Protein AF-A0A0T8TGX7-F1 (afdb_monomer_lite)

Radius of gyration: 14.81 Å; chains: 1; bounding box: 35×32×40 Å

Sequence (163 aa):
MNTLEKVKQWFIDRDLENGGRLDKQSLKLSEEFGELCAGYLKKNEKLTKDSIGDCAVVIVGLGLLSKVDLDSIFEESKNVRKNDIMTSFAYANTCISNIQTEQHLKLMTLRIKSLTLLIGHLKSISKSLGYDFEECFELAYQEIKDRKGRWIDGSFVKEEDLA

Foldseek 3Di:
DALLVLLLVLCVVQVLQVQADLLVLLVQLVVLLVQLVVCVVVVPPVSVLQSLQSNVSSLSSNCVNLVHDVVCLLVLLCVADQDAQVVLSVLLVVLSVQLNVCVVVVVSVSNSVSSSPNNNSSCNNCVNVVHHSSVSNVVNSVVSNPFDAHRDPNDTDTPVRPD

pLDDT: mean 96.62, std 3.58, range [70.19, 98.88]

Structure (mmCIF, N/CA/C/O backbone):
data_AF-A0A0T8TGX7-F1
#
_entry.id   AF-A0A0T8TGX7-F1
#
loop_
_atom_site.group_PDB
_atom_site.id
_atom_site.type_symbol
_atom_site.label_atom_id
_atom_site.label_alt_id
_atom_site.label_comp_id
_atom_site.label_asym_id
_atom_site.label_entity_id
_atom_site.label_seq_id
_atom_site.pdbx_PDB_ins_code
_atom_site.Cartn_x
_atom_site.Cartn_y
_atom_site.Cartn_z
_atom_site.occupancy
_atom_site.B_iso_or_equiv
_atom_site.auth_seq_id
_atom_site.auth_comp_id
_atom_site.auth_asym_id
_atom_site.auth_atom_id
_atom_site.pdbx_PDB_model_num
ATOM 1 N N . MET A 1 1 ? 3.800 -19.951 4.281 1.00 75.94 1 MET A N 1
ATOM 2 C CA . MET A 1 1 ? 4.130 -18.557 3.910 1.00 75.94 1 MET A CA 1
ATOM 3 C C . MET A 1 1 ? 3.305 -17.611 4.759 1.00 75.94 1 MET A C 1
ATOM 5 O O . MET A 1 1 ? 2.115 -17.868 4.925 1.00 75.94 1 MET A O 1
ATOM 9 N N . ASN A 1 2 ? 3.927 -16.564 5.305 1.00 95.38 2 ASN A N 1
ATOM 10 C CA . ASN A 1 2 ? 3.200 -15.441 5.908 1.00 95.38 2 ASN A CA 1
ATOM 11 C C . ASN A 1 2 ? 2.551 -14.581 4.797 1.00 95.38 2 ASN A C 1
ATOM 13 O O . ASN A 1 2 ? 2.796 -14.819 3.613 1.00 95.38 2 ASN A O 1
ATOM 17 N N . THR A 1 3 ? 1.716 -13.607 5.157 1.00 98.12 3 THR A N 1
ATOM 18 C CA . THR A 1 3 ? 1.010 -12.749 4.188 1.00 98.12 3 THR A CA 1
ATOM 19 C C . THR A 1 3 ? 1.964 -11.971 3.281 1.00 98.12 3 THR A C 1
ATOM 21 O O . THR A 1 3 ? 1.735 -11.908 2.077 1.00 98.12 3 THR A O 1
ATOM 24 N N . LEU A 1 4 ? 3.076 -11.461 3.822 1.00 98.56 4 LEU A N 1
ATOM 25 C CA . LEU A 1 4 ? 4.088 -10.743 3.044 1.00 98.56 4 LEU A CA 1
ATOM 26 C C . LEU A 1 4 ? 4.650 -11.612 1.909 1.00 98.56 4 LEU A C 1
ATOM 28 O O . LEU A 1 4 ? 4.652 -11.184 0.759 1.00 98.56 4 LEU A O 1
ATOM 32 N N . GLU A 1 5 ? 5.042 -12.851 2.206 1.00 98.38 5 GLU A N 1
ATOM 33 C CA . GLU A 1 5 ? 5.540 -13.796 1.203 1.00 98.38 5 GLU A CA 1
ATOM 34 C C . GLU A 1 5 ? 4.483 -14.127 0.147 1.00 98.38 5 GLU A C 1
ATOM 36 O O . GLU A 1 5 ? 4.786 -14.202 -1.043 1.00 98.38 5 GLU A O 1
ATOM 41 N N . LYS A 1 6 ? 3.219 -14.288 0.556 1.00 98.62 6 LYS A N 1
ATOM 42 C CA . LYS A 1 6 ? 2.119 -14.553 -0.381 1.00 98.62 6 LYS A CA 1
ATOM 43 C C . LYS A 1 6 ? 1.886 -13.386 -1.343 1.00 98.62 6 LYS A C 1
ATOM 45 O O . LYS A 1 6 ? 1.684 -13.617 -2.533 1.00 98.62 6 LYS A O 1
ATOM 50 N N . VAL A 1 7 ? 1.940 -12.147 -0.853 1.00 98.69 7 VAL A N 1
ATOM 51 C CA . VAL A 1 7 ? 1.776 -10.945 -1.685 1.00 98.69 7 VAL A CA 1
ATOM 52 C C . VAL A 1 7 ? 2.994 -10.731 -2.586 1.00 98.69 7 VAL A C 1
ATOM 54 O O . VAL A 1 7 ? 2.819 -10.428 -3.765 1.00 98.69 7 VAL A O 1
ATOM 57 N N . LYS A 1 8 ? 4.220 -10.958 -2.087 1.00 98.62 8 LYS A N 1
ATOM 58 C CA . LYS A 1 8 ? 5.431 -10.944 -2.925 1.00 98.62 8 LYS A CA 1
ATOM 59 C C . LYS A 1 8 ? 5.285 -11.910 -4.102 1.00 98.62 8 LYS A C 1
ATOM 61 O O . LYS A 1 8 ? 5.456 -11.504 -5.251 1.00 98.62 8 LYS A O 1
ATOM 66 N N . GLN A 1 9 ? 4.899 -13.156 -3.820 1.00 98.56 9 GLN A N 1
ATOM 67 C CA . GLN A 1 9 ? 4.704 -14.174 -4.849 1.00 98.56 9 GLN A CA 1
ATOM 68 C C . GLN A 1 9 ? 3.602 -13.783 -5.840 1.00 98.56 9 GLN A C 1
ATOM 70 O O . GLN A 1 9 ? 3.793 -13.923 -7.041 1.00 98.56 9 GLN A O 1
ATOM 75 N N . TRP A 1 10 ? 2.493 -13.207 -5.363 1.00 98.38 10 TRP A N 1
ATOM 76 C CA . TRP A 1 10 ? 1.400 -12.750 -6.223 1.00 98.38 10 TRP A CA 1
ATOM 77 C C . TRP A 1 10 ? 1.859 -11.759 -7.303 1.00 98.38 10 TRP A C 1
ATOM 79 O O . TRP A 1 10 ? 1.441 -11.878 -8.458 1.00 98.38 10 TRP A O 1
ATOM 89 N N . PHE A 1 11 ? 2.727 -10.810 -6.936 1.00 98.44 11 PHE A N 1
ATOM 90 C CA . PHE A 1 11 ? 3.313 -9.842 -7.866 1.00 98.44 11 PHE A CA 1
ATOM 91 C C . PHE A 1 11 ? 4.327 -10.480 -8.821 1.00 98.44 11 PHE A C 1
ATOM 93 O O . PHE A 1 11 ? 4.340 -10.138 -10.004 1.00 98.44 11 PHE A O 1
ATOM 100 N N . ILE A 1 12 ? 5.162 -11.398 -8.321 1.00 97.56 12 ILE A N 1
ATOM 101 C CA . ILE A 1 12 ? 6.156 -12.125 -9.126 1.00 97.56 12 ILE A CA 1
ATOM 102 C C . ILE A 1 12 ? 5.457 -12.979 -10.190 1.00 97.56 12 ILE A C 1
ATOM 104 O O . ILE A 1 12 ? 5.795 -12.881 -11.367 1.00 97.56 12 ILE A O 1
ATOM 108 N N . ASP A 1 13 ? 4.426 -13.734 -9.806 1.00 97.62 13 ASP A N 1
ATOM 109 C CA . ASP A 1 13 ? 3.640 -14.586 -10.710 1.00 97.62 13 ASP A CA 1
ATOM 110 C C . ASP A 1 13 ? 2.945 -13.794 -11.826 1.00 97.62 13 ASP A C 1
ATOM 112 O O . ASP A 1 13 ? 2.566 -14.352 -12.855 1.00 97.62 13 ASP A O 1
ATOM 116 N N . ARG A 1 14 ? 2.756 -12.487 -11.621 1.00 97.25 14 ARG A N 1
ATOM 117 C CA . ARG A 1 14 ? 2.124 -11.566 -12.573 1.00 97.25 14 ARG A CA 1
ATOM 118 C C . ARG A 1 14 ? 3.131 -10.675 -13.285 1.00 97.25 14 ARG A C 1
ATOM 120 O O . ARG A 1 14 ? 2.716 -9.700 -13.895 1.00 97.25 14 ARG A O 1
ATOM 127 N N . ASP A 1 15 ? 4.419 -10.995 -13.223 1.00 96.81 15 ASP A N 1
ATOM 128 C CA . ASP A 1 15 ? 5.478 -10.307 -13.963 1.00 96.81 15 ASP A CA 1
ATOM 129 C C . ASP A 1 15 ? 5.566 -8.795 -13.665 1.00 96.81 15 ASP A C 1
ATOM 131 O O . ASP A 1 15 ? 5.750 -7.958 -14.553 1.00 96.81 15 ASP A O 1
ATOM 135 N N . LEU A 1 16 ? 5.414 -8.423 -12.382 1.00 97.75 16 LEU A N 1
ATOM 136 C CA . LEU A 1 16 ? 5.527 -7.030 -11.930 1.00 97.75 16 LEU A CA 1
ATOM 137 C C . LEU A 1 16 ? 6.839 -6.374 -12.390 1.00 97.75 16 LEU A C 1
ATOM 139 O O . LEU A 1 16 ? 6.825 -5.189 -12.707 1.00 97.75 16 LEU A O 1
ATOM 143 N N . GLU A 1 17 ? 7.957 -7.107 -12.425 1.00 95.62 17 GLU A N 1
ATOM 144 C CA . GLU A 1 17 ? 9.265 -6.546 -12.796 1.00 95.62 17 GLU A CA 1
ATOM 145 C C . GLU A 1 17 ? 9.282 -5.991 -14.227 1.00 95.62 17 GLU A C 1
ATOM 147 O O . GLU A 1 17 ? 9.867 -4.932 -14.454 1.00 95.62 17 GLU A O 1
ATOM 152 N N . ASN A 1 18 ? 8.618 -6.662 -15.173 1.00 94.69 18 ASN A N 1
ATOM 153 C CA . ASN A 1 18 ? 8.596 -6.235 -16.574 1.00 94.69 18 ASN A CA 1
ATOM 154 C C . ASN A 1 18 ? 7.368 -5.386 -16.927 1.00 94.69 18 ASN A C 1
ATOM 156 O O . ASN A 1 18 ? 7.410 -4.609 -17.881 1.00 94.69 18 ASN A O 1
ATOM 160 N N . GLY A 1 19 ? 6.271 -5.526 -16.180 1.00 94.12 19 GLY A N 1
ATOM 161 C CA . GLY A 1 19 ? 5.018 -4.833 -16.467 1.00 94.12 19 GLY A CA 1
ATOM 162 C C . GLY A 1 19 ? 4.740 -3.602 -15.601 1.00 94.12 19 GLY A C 1
ATOM 163 O O . GLY A 1 19 ? 4.109 -2.650 -16.063 1.00 94.12 19 GLY A O 1
ATOM 164 N N . GLY A 1 20 ? 5.178 -3.615 -14.344 1.00 95.06 20 GLY A N 1
ATOM 165 C CA . GLY A 1 20 ? 4.884 -2.583 -13.356 1.00 95.06 20 GLY A CA 1
ATOM 166 C C . GLY A 1 20 ? 5.739 -1.329 -13.510 1.00 95.06 20 GLY A C 1
ATOM 167 O O . GLY A 1 20 ? 6.859 -1.356 -14.016 1.00 95.06 20 GLY A O 1
ATOM 168 N N . ARG A 1 21 ? 5.224 -0.196 -13.021 1.00 95.94 21 ARG A N 1
ATOM 169 C CA . ARG A 1 21 ? 5.986 1.057 -12.945 1.00 95.94 21 ARG A CA 1
ATOM 170 C C . ARG A 1 21 ? 5.855 1.704 -11.576 1.00 95.94 21 ARG A C 1
ATOM 172 O O . ARG A 1 21 ? 4.764 1.774 -11.015 1.00 95.94 21 ARG A O 1
ATOM 179 N N . LEU A 1 22 ? 6.967 2.235 -11.066 1.00 94.75 22 LEU A N 1
ATOM 180 C CA . LEU A 1 22 ? 7.007 2.879 -9.750 1.00 94.75 22 LEU A CA 1
ATOM 181 C C . LEU A 1 22 ? 6.065 4.093 -9.660 1.00 94.75 22 LEU A C 1
ATOM 183 O O . LEU A 1 22 ? 5.422 4.300 -8.637 1.00 94.75 22 LEU A O 1
ATOM 187 N N . ASP A 1 23 ? 5.947 4.891 -10.725 1.00 94.25 23 ASP A N 1
ATOM 188 C CA . ASP A 1 23 ? 5.109 6.098 -10.729 1.00 94.25 23 ASP A CA 1
ATOM 189 C C . ASP A 1 23 ? 3.618 5.753 -10.728 1.00 94.25 23 ASP A C 1
ATOM 191 O O . ASP A 1 23 ? 2.842 6.353 -9.994 1.00 94.25 23 ASP A O 1
ATOM 195 N N . LYS A 1 24 ? 3.222 4.726 -11.480 1.00 96.12 24 LYS A N 1
ATOM 196 C CA . LYS A 1 24 ? 1.847 4.215 -11.461 1.00 96.12 24 LYS A CA 1
ATOM 197 C C . LYS A 1 24 ? 1.503 3.582 -10.115 1.00 96.12 24 LYS A C 1
ATOM 199 O O . LYS A 1 24 ? 0.446 3.870 -9.565 1.00 96.12 24 LYS A O 1
ATOM 204 N N . GLN A 1 25 ? 2.416 2.797 -9.544 1.00 96.88 25 GLN A N 1
ATOM 205 C CA . GLN A 1 25 ? 2.214 2.192 -8.226 1.00 96.88 25 GLN A CA 1
ATOM 206 C C . GLN A 1 25 ? 2.161 3.222 -7.092 1.00 96.88 25 GLN A C 1
ATOM 208 O O . GLN A 1 25 ? 1.370 3.078 -6.165 1.00 96.88 25 GLN A O 1
ATOM 213 N N . SER A 1 26 ? 2.941 4.302 -7.160 1.00 95.94 26 SER A N 1
ATOM 214 C CA . SER A 1 26 ? 2.876 5.362 -6.144 1.00 95.94 26 SER A CA 1
ATOM 215 C C . SER A 1 26 ? 1.609 6.219 -6.252 1.00 95.94 26 SER A C 1
ATOM 217 O O . SER A 1 26 ? 1.148 6.747 -5.239 1.00 95.94 26 SER A O 1
ATOM 219 N N . LEU A 1 27 ? 1.004 6.328 -7.441 1.00 97.62 27 LEU A N 1
ATOM 220 C CA . LEU A 1 27 ? -0.344 6.886 -7.598 1.00 97.62 27 LEU A CA 1
ATOM 221 C C . LEU A 1 27 ? -1.416 5.935 -7.062 1.00 97.62 27 LEU A C 1
ATOM 223 O O . LEU A 1 27 ? -2.294 6.387 -6.332 1.00 97.62 27 LEU A O 1
ATOM 227 N N . LYS A 1 28 ? -1.301 4.628 -7.336 1.00 97.62 28 LYS A N 1
ATOM 228 C CA . LYS A 1 28 ? -2.192 3.609 -6.760 1.00 97.62 28 LYS A CA 1
ATOM 229 C C . LYS A 1 28 ? -2.168 3.658 -5.231 1.00 97.62 28 LYS A C 1
ATOM 231 O O . LYS A 1 28 ? -3.210 3.623 -4.600 1.00 97.62 28 LYS A O 1
ATOM 236 N N . LEU A 1 29 ? -1.003 3.885 -4.624 1.00 98.38 29 LEU A N 1
ATOM 237 C CA . LEU A 1 29 ? -0.896 4.068 -3.173 1.00 98.38 29 LEU A CA 1
ATOM 238 C C . LEU A 1 29 ? -1.688 5.285 -2.663 1.00 98.38 29 LEU A C 1
ATOM 240 O O . LEU A 1 29 ? -2.270 5.232 -1.584 1.00 98.38 29 LEU A O 1
ATOM 244 N N . SER A 1 30 ? -1.707 6.386 -3.423 1.00 98.38 30 SER A N 1
ATOM 245 C CA . SER A 1 30 ? -2.526 7.559 -3.084 1.00 98.38 30 SER A CA 1
ATOM 246 C C . SER A 1 30 ? -4.024 7.276 -3.221 1.00 98.38 30 SER A C 1
ATOM 248 O O . SER A 1 30 ? -4.803 7.778 -2.416 1.00 98.38 30 SER A O 1
ATOM 250 N N . GLU A 1 31 ? -4.418 6.474 -4.213 1.00 98.56 31 GLU A N 1
ATOM 251 C CA . GLU A 1 31 ? -5.793 5.997 -4.39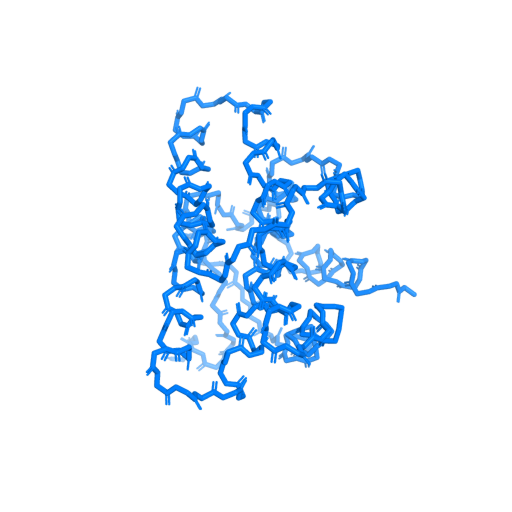7 1.00 98.56 31 GLU A CA 1
ATOM 252 C C . GLU A 1 31 ? -6.247 5.164 -3.188 1.00 98.56 31 GLU A C 1
ATOM 254 O O . GLU A 1 31 ? -7.198 5.567 -2.519 1.00 98.56 31 GLU A O 1
ATOM 259 N N . GLU A 1 32 ? -5.503 4.111 -2.821 1.00 98.69 32 GLU A N 1
ATOM 260 C CA . GLU A 1 32 ? -5.832 3.248 -1.669 1.00 98.69 32 GLU A CA 1
ATOM 261 C C . GLU A 1 32 ? -5.867 4.030 -0.349 1.00 98.69 32 GLU A C 1
ATOM 263 O O . GLU A 1 32 ? -6.742 3.848 0.499 1.00 98.69 32 GLU A O 1
ATOM 268 N N . PHE A 1 33 ? -4.941 4.974 -0.169 1.00 98.81 33 PHE A N 1
ATOM 269 C CA . PHE A 1 33 ? -4.951 5.834 1.011 1.00 98.81 33 PHE A CA 1
ATOM 270 C C . PHE A 1 33 ? -6.149 6.797 1.028 1.00 98.81 33 PHE A C 1
ATOM 272 O O . PHE A 1 33 ? -6.687 7.111 2.095 1.00 98.81 33 PHE A O 1
ATOM 279 N N . GLY A 1 34 ? -6.594 7.261 -0.141 1.00 98.81 34 GLY A N 1
ATOM 280 C CA . GLY A 1 34 ? -7.822 8.033 -0.292 1.00 98.81 34 GLY A CA 1
ATOM 281 C C . GLY A 1 34 ? -9.059 7.226 0.105 1.00 98.81 34 GLY A C 1
ATOM 282 O O . GLY A 1 34 ? -9.932 7.752 0.802 1.00 98.81 34 GLY A O 1
ATOM 283 N N . GLU A 1 35 ? -9.109 5.943 -0.259 1.00 98.81 35 GLU A N 1
ATOM 284 C CA . GLU A 1 35 ? -10.163 5.022 0.174 1.00 98.81 35 GLU A CA 1
ATOM 285 C C . GLU A 1 35 ? -10.138 4.788 1.684 1.00 98.81 35 GLU A C 1
ATOM 287 O O . GLU A 1 35 ? -11.182 4.886 2.332 1.00 98.81 35 GLU A O 1
ATOM 292 N N . LEU A 1 36 ? -8.949 4.632 2.275 1.00 98.81 36 LEU A N 1
ATOM 293 C CA . LEU A 1 36 ? -8.780 4.556 3.727 1.00 98.81 36 LEU A CA 1
ATOM 294 C C . LEU A 1 36 ? -9.323 5.816 4.420 1.00 98.81 36 LEU A C 1
ATOM 296 O O . LEU A 1 36 ? -10.084 5.730 5.390 1.00 98.81 36 LEU A O 1
ATOM 300 N N . CYS A 1 37 ? -8.990 7.001 3.903 1.00 98.81 37 CYS A N 1
ATOM 301 C CA . CYS A 1 37 ? -9.533 8.260 4.412 1.00 98.81 37 CYS A CA 1
ATOM 302 C C . CYS A 1 37 ? -11.064 8.302 4.290 1.00 98.81 37 CYS A C 1
ATOM 304 O O . CYS A 1 37 ? -11.752 8.698 5.235 1.00 98.81 37 CYS A O 1
ATOM 306 N N . ALA A 1 38 ? -11.619 7.872 3.154 1.00 98.81 38 ALA A N 1
ATOM 307 C CA . ALA A 1 38 ? -13.061 7.819 2.941 1.00 98.81 38 ALA A CA 1
ATOM 308 C C . ALA A 1 38 ? -13.753 6.828 3.892 1.00 98.81 38 ALA A C 1
ATOM 310 O O . ALA A 1 38 ? -14.802 7.162 4.450 1.00 98.81 38 ALA A O 1
ATOM 311 N N . GLY A 1 39 ? -13.168 5.647 4.104 1.00 98.69 39 GLY A N 1
ATOM 312 C CA . GLY A 1 39 ? -13.633 4.633 5.047 1.00 98.69 39 GLY A CA 1
ATOM 313 C C . GLY A 1 39 ? -13.714 5.183 6.464 1.00 98.69 39 GLY A C 1
ATOM 314 O O . GLY A 1 39 ? -14.779 5.125 7.086 1.00 98.69 39 GLY A O 1
ATOM 315 N N . TYR A 1 40 ? -12.640 5.827 6.922 1.00 98.56 40 TYR A N 1
ATOM 316 C CA . TYR A 1 40 ? -12.585 6.445 8.242 1.00 98.56 40 TYR A CA 1
ATOM 317 C C . TYR A 1 40 ? -13.627 7.562 8.412 1.00 98.56 40 TYR A C 1
ATOM 319 O O . TYR A 1 40 ? -14.428 7.527 9.349 1.00 98.56 40 TYR A O 1
ATOM 327 N N . LEU A 1 41 ? -13.683 8.524 7.481 1.00 98.56 41 LEU A N 1
ATOM 328 C CA . LEU A 1 41 ? -14.611 9.662 7.553 1.00 98.56 41 LEU A CA 1
ATOM 329 C C . LEU A 1 41 ? -16.082 9.227 7.534 1.00 98.56 41 LEU A C 1
ATOM 331 O O . LEU A 1 41 ? -16.919 9.829 8.207 1.00 98.56 41 LEU A O 1
ATOM 335 N N . LYS A 1 42 ? -16.400 8.168 6.783 1.00 98.50 42 LYS A N 1
ATOM 336 C CA . LYS A 1 42 ? -17.757 7.614 6.672 1.00 98.50 42 LYS A CA 1
ATOM 337 C C . LYS A 1 42 ? -18.078 6.574 7.749 1.00 98.50 42 LYS A C 1
ATOM 339 O O . LYS A 1 42 ? -19.183 6.037 7.733 1.00 98.50 42 LYS A O 1
ATOM 344 N N . LYS A 1 43 ? -17.150 6.287 8.674 1.00 97.94 43 LYS A N 1
ATOM 345 C CA . LYS A 1 43 ? -17.271 5.224 9.691 1.00 97.94 43 LYS A CA 1
ATOM 346 C C . LYS A 1 43 ? -17.600 3.854 9.081 1.00 97.94 43 LYS A C 1
ATOM 348 O O . LYS A 1 43 ? -18.346 3.067 9.658 1.00 97.94 43 LYS A O 1
ATOM 353 N N . ASN A 1 44 ? -17.062 3.580 7.895 1.00 98.44 44 ASN A N 1
ATOM 354 C CA . ASN A 1 44 ? -17.230 2.306 7.215 1.00 98.44 44 ASN A CA 1
ATOM 355 C C . ASN A 1 44 ? -16.071 1.383 7.603 1.00 98.44 44 ASN A C 1
ATOM 357 O O . ASN A 1 44 ? -15.004 1.427 6.994 1.00 98.44 44 ASN A O 1
ATOM 361 N N . GLU A 1 45 ? -16.284 0.560 8.629 1.00 98.25 45 GLU A N 1
ATOM 362 C CA . GLU A 1 45 ? -15.273 -0.370 9.146 1.00 98.25 45 GLU A CA 1
ATOM 363 C C . GLU A 1 45 ? -14.754 -1.327 8.069 1.00 98.25 45 GLU A C 1
ATOM 365 O O . GLU A 1 45 ? -13.545 -1.528 7.977 1.00 98.25 45 GLU A O 1
ATOM 370 N N . LYS A 1 46 ? -15.645 -1.877 7.231 1.00 98.31 46 LYS A N 1
ATOM 371 C CA . LYS A 1 46 ? -15.251 -2.815 6.174 1.00 98.31 46 LYS A CA 1
ATOM 372 C C . LYS A 1 46 ? -14.265 -2.156 5.211 1.00 98.31 46 LYS A C 1
ATOM 374 O O . LYS A 1 46 ? -13.177 -2.681 5.03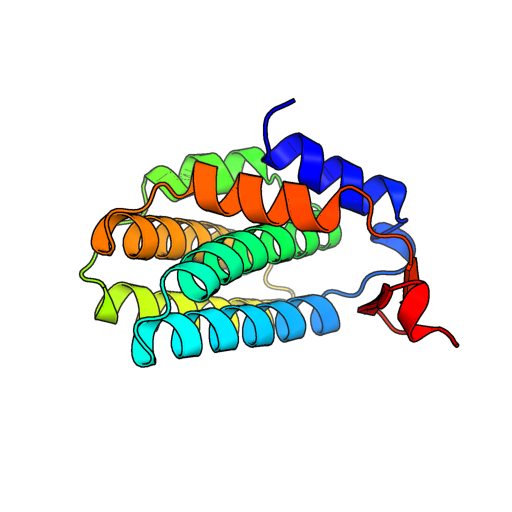0 1.00 98.31 46 LYS A O 1
ATOM 379 N N . LEU A 1 47 ? -14.632 -0.993 4.666 1.00 98.44 47 LEU A N 1
ATOM 380 C CA . LEU A 1 47 ? -13.769 -0.238 3.751 1.00 98.44 47 LEU A CA 1
ATOM 381 C C . LEU A 1 47 ? -12.463 0.184 4.434 1.00 98.44 47 LEU A C 1
ATOM 383 O O . LEU A 1 47 ? -11.401 0.110 3.847 1.00 98.44 47 LEU A O 1
ATOM 387 N N . THR A 1 48 ? -12.528 0.588 5.702 1.00 98.69 48 THR A N 1
ATOM 388 C CA . THR A 1 48 ? -11.333 1.018 6.440 1.00 98.69 48 THR A CA 1
ATOM 389 C C . THR A 1 48 ? -10.322 -0.122 6.592 1.00 98.69 48 THR A C 1
ATOM 391 O O . THR A 1 48 ? -9.133 0.097 6.383 1.00 98.69 48 THR A O 1
ATOM 394 N N . LYS A 1 49 ? -10.774 -1.332 6.949 1.00 98.75 49 LYS A N 1
ATOM 395 C CA . LYS A 1 49 ? -9.910 -2.520 7.069 1.00 98.75 49 LYS A CA 1
ATOM 396 C C . LYS A 1 49 ? -9.320 -2.931 5.721 1.00 98.75 49 LYS A C 1
ATOM 398 O O . LYS A 1 49 ? -8.126 -3.206 5.650 1.00 98.75 49 LYS A O 1
ATOM 403 N N . ASP A 1 50 ? -10.154 -2.927 4.687 1.00 98.50 50 ASP A N 1
ATOM 404 C CA . ASP A 1 50 ? -9.776 -3.254 3.312 1.00 98.50 50 ASP A CA 1
ATOM 405 C C . ASP A 1 50 ? -8.660 -2.326 2.815 1.00 98.50 50 ASP A C 1
ATOM 407 O O . ASP A 1 50 ? -7.530 -2.760 2.599 1.00 98.50 50 ASP A O 1
ATOM 411 N N . SER A 1 51 ? -8.900 -1.012 2.855 1.00 98.62 51 SER A N 1
ATOM 412 C CA . SER A 1 51 ? -7.943 -0.018 2.369 1.00 98.62 51 SER A CA 1
ATOM 413 C C . SER A 1 51 ? -6.638 0.048 3.182 1.00 98.62 51 SER A C 1
ATOM 415 O O . SER A 1 51 ? -5.602 0.449 2.649 1.00 98.62 51 SER A O 1
ATOM 417 N N . ILE A 1 52 ? -6.630 -0.347 4.469 1.00 98.88 52 ILE A N 1
ATOM 418 C CA . ILE A 1 52 ? -5.375 -0.540 5.232 1.00 98.88 52 ILE A CA 1
ATOM 419 C C . ILE A 1 52 ? -4.546 -1.663 4.602 1.00 98.88 52 ILE A C 1
ATOM 421 O O . ILE A 1 52 ? -3.335 -1.504 4.406 1.00 98.88 52 ILE A O 1
ATOM 425 N N . GLY A 1 53 ? -5.191 -2.794 4.314 1.00 98.81 53 GLY A N 1
ATOM 426 C CA . GLY A 1 53 ? -4.567 -3.942 3.673 1.00 98.81 53 GLY A CA 1
ATOM 427 C C . GLY A 1 53 ? -4.107 -3.628 2.252 1.00 98.81 53 GLY A C 1
ATOM 428 O O . GLY A 1 53 ? -2.967 -3.941 1.909 1.00 98.81 53 GLY A O 1
ATOM 429 N N . ASP A 1 54 ? -4.927 -2.937 1.460 1.00 98.81 54 ASP A N 1
ATOM 430 C CA . ASP A 1 54 ? -4.587 -2.560 0.085 1.00 98.81 54 ASP A CA 1
ATOM 431 C C . ASP A 1 54 ? -3.405 -1.593 0.028 1.00 98.81 54 ASP A C 1
ATOM 433 O O . ASP A 1 54 ? -2.479 -1.791 -0.765 1.00 98.81 54 ASP A O 1
ATOM 437 N N . CYS A 1 55 ? -3.334 -0.620 0.945 1.00 98.88 55 CYS A N 1
ATOM 438 C CA . CYS A 1 55 ? -2.133 0.202 1.100 1.00 98.88 55 CYS A CA 1
ATOM 439 C C . CYS A 1 55 ? -0.887 -0.671 1.332 1.00 98.88 55 CYS A C 1
ATOM 441 O O . CYS A 1 55 ? 0.152 -0.446 0.708 1.00 98.88 55 CYS A O 1
ATOM 443 N N . ALA A 1 56 ? -0.971 -1.683 2.205 1.00 98.81 56 ALA A N 1
ATOM 444 C CA . ALA A 1 56 ? 0.143 -2.592 2.471 1.00 98.81 56 ALA A CA 1
ATOM 445 C C . ALA A 1 56 ? 0.518 -3.442 1.242 1.00 98.81 56 ALA A C 1
ATOM 447 O O . ALA A 1 56 ? 1.707 -3.601 0.956 1.00 98.81 56 ALA A O 1
ATOM 448 N N . VAL A 1 57 ? -0.463 -3.926 0.473 1.00 98.81 57 VAL A N 1
ATOM 449 C CA . VAL A 1 57 ? -0.236 -4.631 -0.801 1.00 98.81 57 VAL A CA 1
ATOM 450 C C . VAL A 1 57 ? 0.514 -3.738 -1.792 1.00 98.81 57 VAL A C 1
ATOM 452 O O . VAL A 1 57 ? 1.521 -4.163 -2.364 1.00 98.81 57 VAL A O 1
ATOM 455 N N . VAL A 1 58 ? 0.092 -2.485 -1.968 1.00 98.62 58 VAL A N 1
ATOM 456 C CA . VAL A 1 58 ? 0.762 -1.551 -2.887 1.00 98.62 58 VAL A CA 1
ATOM 457 C C . VAL A 1 58 ? 2.187 -1.230 -2.424 1.00 98.62 58 VAL A C 1
ATOM 459 O O . VAL A 1 58 ? 3.106 -1.171 -3.245 1.00 98.62 58 VAL A O 1
ATOM 462 N N . ILE A 1 59 ? 2.415 -1.089 -1.114 1.00 98.75 59 ILE A N 1
ATOM 463 C CA . ILE A 1 59 ? 3.758 -0.900 -0.542 1.00 98.75 59 ILE A CA 1
ATOM 464 C C . ILE A 1 59 ? 4.680 -2.084 -0.876 1.00 98.75 59 ILE A C 1
ATOM 466 O O . ILE A 1 59 ? 5.845 -1.863 -1.217 1.00 98.75 59 ILE A O 1
ATOM 470 N N . VAL A 1 60 ? 4.174 -3.324 -0.852 1.00 98.75 60 VAL A N 1
ATOM 471 C CA . VAL A 1 60 ? 4.938 -4.503 -1.299 1.00 98.75 60 VAL A CA 1
ATOM 472 C C . VAL A 1 60 ? 5.315 -4.385 -2.776 1.00 98.75 60 VAL A C 1
ATOM 474 O O . VAL A 1 60 ? 6.484 -4.569 -3.118 1.00 98.75 60 VAL A O 1
ATOM 477 N N . GLY A 1 61 ? 4.374 -4.002 -3.644 1.00 98.38 61 GLY A N 1
ATOM 478 C CA . GLY A 1 61 ? 4.648 -3.778 -5.068 1.00 98.38 61 GLY A CA 1
ATOM 479 C C . GLY A 1 61 ? 5.718 -2.704 -5.310 1.00 98.38 61 GLY A C 1
ATOM 480 O O . GLY A 1 61 ? 6.654 -2.907 -6.087 1.00 98.38 61 GLY A O 1
ATOM 481 N N . LEU A 1 62 ? 5.643 -1.580 -4.592 1.00 97.94 62 LEU A N 1
ATOM 482 C CA . LEU A 1 62 ? 6.659 -0.520 -4.636 1.00 97.94 62 LEU A CA 1
ATOM 483 C C . LEU A 1 62 ? 8.034 -1.000 -4.164 1.00 97.94 62 LEU A C 1
ATOM 485 O O . LEU A 1 62 ? 9.054 -0.619 -4.750 1.00 97.94 62 LEU A O 1
ATOM 489 N N . GLY A 1 63 ? 8.071 -1.827 -3.117 1.00 97.81 63 GLY A N 1
ATOM 490 C CA . GLY A 1 63 ? 9.308 -2.403 -2.604 1.00 97.81 63 GLY A CA 1
ATOM 491 C C . GLY A 1 63 ? 9.962 -3.364 -3.598 1.00 97.81 63 GLY A C 1
ATOM 492 O O . GLY A 1 63 ? 11.160 -3.250 -3.859 1.00 97.81 63 GLY A O 1
ATOM 493 N N . LEU A 1 64 ? 9.172 -4.235 -4.232 1.00 98.12 64 LEU A N 1
ATOM 494 C CA . LEU A 1 64 ? 9.652 -5.149 -5.274 1.00 98.12 64 LEU A CA 1
ATOM 495 C C . LEU A 1 64 ? 10.232 -4.394 -6.476 1.00 98.12 64 LEU A C 1
ATOM 497 O O . LEU A 1 64 ? 11.367 -4.650 -6.872 1.00 98.12 64 LEU A O 1
ATOM 501 N N . LEU A 1 65 ? 9.505 -3.404 -7.007 1.00 96.44 65 LEU A N 1
ATOM 502 C CA . LEU A 1 65 ? 9.987 -2.567 -8.115 1.00 96.44 65 LEU A CA 1
ATOM 503 C C . LEU A 1 65 ? 11.241 -1.759 -7.751 1.00 96.44 65 LEU A C 1
ATOM 505 O O . LEU A 1 65 ? 12.062 -1.454 -8.615 1.00 96.44 65 LEU A O 1
ATOM 509 N N . SER A 1 66 ? 11.397 -1.400 -6.474 1.00 94.50 66 SER A N 1
ATOM 510 C CA . SER A 1 66 ? 12.585 -0.701 -5.971 1.00 94.50 66 SER A CA 1
ATOM 511 C C . SER A 1 66 ? 13.738 -1.648 -5.611 1.00 94.50 66 SER A C 1
ATOM 513 O O . SER A 1 66 ? 14.813 -1.156 -5.274 1.00 94.50 66 SER A O 1
ATOM 515 N N . LYS A 1 67 ? 13.536 -2.973 -5.681 1.00 95.50 67 LYS A N 1
ATOM 516 C CA . LYS A 1 67 ? 14.507 -4.016 -5.303 1.00 95.50 67 LYS A CA 1
ATOM 517 C C . LYS A 1 67 ? 15.047 -3.844 -3.876 1.00 95.50 67 LYS A C 1
ATOM 519 O O . LYS A 1 67 ? 16.247 -3.969 -3.641 1.00 95.50 67 LYS A O 1
ATOM 524 N N . VAL A 1 68 ? 14.160 -3.521 -2.932 1.00 95.62 68 VAL A N 1
ATOM 525 C CA . VAL A 1 68 ? 14.511 -3.311 -1.515 1.00 95.62 68 VAL A CA 1
ATOM 526 C C . VAL A 1 68 ? 14.139 -4.515 -0.651 1.00 95.62 68 VAL A C 1
ATOM 528 O O . VAL A 1 68 ? 13.252 -5.294 -0.999 1.00 95.62 68 VAL A O 1
ATOM 531 N N . ASP A 1 69 ? 14.802 -4.644 0.497 1.00 97.31 69 ASP A N 1
ATOM 532 C CA . ASP A 1 69 ? 14.509 -5.679 1.490 1.00 97.31 69 ASP A CA 1
ATOM 533 C C . ASP A 1 69 ? 13.206 -5.358 2.240 1.00 97.31 69 ASP A C 1
ATOM 535 O O . ASP A 1 69 ? 13.161 -4.546 3.169 1.00 97.31 69 ASP A O 1
ATOM 539 N N . LEU A 1 70 ? 12.122 -5.993 1.799 1.00 97.88 70 LEU A N 1
ATOM 540 C CA . LEU A 1 70 ? 10.798 -5.844 2.393 1.00 97.88 70 LEU A CA 1
ATOM 541 C C . LEU A 1 70 ? 10.699 -6.453 3.796 1.00 97.88 70 LEU A C 1
ATOM 543 O O . LEU A 1 70 ? 9.914 -5.955 4.598 1.00 97.88 70 LEU A O 1
ATOM 547 N N . ASP A 1 71 ? 11.468 -7.495 4.112 1.00 97.81 71 ASP A N 1
ATOM 548 C CA . ASP A 1 71 ? 11.423 -8.110 5.441 1.00 97.81 71 ASP A CA 1
ATOM 549 C C . ASP A 1 71 ? 12.009 -7.152 6.481 1.00 97.81 71 ASP A C 1
ATOM 551 O O . ASP A 1 71 ? 11.378 -6.912 7.515 1.00 97.81 71 ASP A O 1
ATOM 555 N N . SER A 1 72 ? 13.138 -6.503 6.161 1.00 97.38 72 SER A N 1
ATOM 556 C CA . SER A 1 72 ? 13.714 -5.449 7.011 1.00 97.38 72 SER A CA 1
ATOM 557 C C . SER A 1 72 ? 12.747 -4.278 7.187 1.00 97.38 72 SER A C 1
ATOM 559 O O . SER A 1 72 ? 12.510 -3.836 8.309 1.00 97.38 72 SER A O 1
ATOM 561 N N . ILE A 1 73 ? 12.115 -3.811 6.104 1.00 98.00 73 ILE A N 1
ATOM 562 C CA . ILE A 1 73 ? 11.136 -2.713 6.150 1.00 98.00 73 ILE A CA 1
ATOM 563 C C . ILE A 1 73 ? 9.958 -3.051 7.082 1.00 98.00 73 ILE A C 1
ATOM 565 O O . ILE A 1 73 ? 9.577 -2.242 7.936 1.00 98.00 73 ILE A O 1
ATOM 569 N N . PHE A 1 74 ? 9.372 -4.246 6.949 1.00 98.06 74 PHE A N 1
ATOM 570 C CA . PHE A 1 74 ? 8.243 -4.664 7.784 1.00 98.06 74 PHE A CA 1
ATOM 571 C C . PHE A 1 74 ? 8.653 -4.888 9.245 1.00 98.06 74 PHE A C 1
ATOM 573 O O . PHE A 1 74 ? 7.864 -4.563 10.141 1.00 98.06 74 PHE A O 1
ATOM 580 N N . GLU A 1 75 ? 9.863 -5.379 9.509 1.00 97.62 75 GLU A N 1
ATOM 581 C CA . GLU A 1 75 ? 10.386 -5.533 10.867 1.00 97.62 75 GLU A CA 1
ATOM 582 C C . GLU A 1 75 ? 10.651 -4.173 11.524 1.00 97.62 75 GLU A C 1
ATOM 584 O O . GLU A 1 75 ? 10.114 -3.877 12.593 1.00 97.62 75 GLU A O 1
ATOM 589 N N . GLU A 1 76 ? 11.393 -3.294 10.851 1.00 97.94 76 GLU A N 1
ATOM 590 C CA . GLU A 1 76 ? 11.730 -1.956 11.342 1.00 97.94 76 GLU A CA 1
ATOM 591 C C . GLU A 1 76 ? 10.489 -1.095 11.587 1.00 97.94 76 GLU A C 1
ATOM 593 O O . GLU A 1 76 ? 10.459 -0.306 12.536 1.00 97.94 76 GLU A O 1
ATOM 598 N N . SER A 1 77 ? 9.427 -1.282 10.793 1.00 97.69 77 SER A N 1
ATOM 599 C CA . SER A 1 77 ? 8.167 -0.549 10.961 1.00 97.69 77 SER A CA 1
ATOM 600 C C . SER A 1 77 ? 7.528 -0.746 12.344 1.00 97.69 77 SER A C 1
ATOM 602 O O . SER A 1 77 ? 6.775 0.114 12.805 1.00 97.69 77 SER A O 1
ATOM 604 N N . LYS A 1 78 ? 7.842 -1.845 13.051 1.00 96.12 78 LYS A N 1
ATOM 605 C CA . LYS A 1 78 ? 7.356 -2.105 14.419 1.00 96.12 78 LYS A CA 1
ATOM 606 C C . LYS A 1 78 ? 7.896 -1.097 15.438 1.00 96.12 78 LYS A C 1
ATOM 608 O O . LYS A 1 78 ? 7.269 -0.889 16.477 1.00 96.12 78 LYS A O 1
ATOM 613 N N . ASN A 1 79 ? 9.026 -0.459 15.128 1.00 95.62 79 ASN A N 1
ATOM 614 C CA . ASN A 1 79 ? 9.691 0.526 15.980 1.00 95.62 79 ASN A CA 1
ATOM 615 C C . ASN A 1 79 ? 9.199 1.962 15.740 1.00 95.62 79 ASN A C 1
ATOM 617 O O . ASN A 1 79 ? 9.631 2.888 16.429 1.00 95.62 79 ASN A O 1
ATOM 621 N N . VAL A 1 80 ? 8.302 2.175 14.773 1.00 94.25 80 VAL A N 1
ATOM 622 C CA . VAL A 1 80 ? 7.745 3.500 14.489 1.00 94.25 80 VAL A CA 1
ATOM 623 C C . VAL A 1 80 ? 6.911 3.976 15.677 1.00 94.25 80 VAL A C 1
ATOM 625 O O . VAL A 1 80 ? 6.086 3.247 16.235 1.00 94.25 80 VAL A O 1
ATOM 628 N N . ARG A 1 81 ? 7.136 5.231 16.080 1.00 90.19 81 ARG A N 1
ATOM 629 C CA . ARG A 1 81 ? 6.435 5.851 17.205 1.00 90.19 81 ARG A CA 1
ATOM 630 C C . ARG A 1 81 ? 4.925 5.838 16.959 1.00 90.19 81 ARG A C 1
ATOM 632 O O . ARG A 1 81 ? 4.447 6.347 15.948 1.00 90.19 81 ARG A O 1
ATOM 639 N N . LYS A 1 82 ? 4.185 5.316 17.937 1.00 89.75 82 LYS A N 1
ATOM 640 C CA . LYS A 1 82 ? 2.720 5.360 17.963 1.00 89.75 82 LYS A CA 1
ATOM 641 C C . LYS A 1 82 ? 2.270 6.790 18.234 1.00 89.75 82 LYS A C 1
ATOM 643 O O . LYS A 1 82 ? 2.718 7.399 19.207 1.00 89.75 82 LYS A O 1
ATOM 648 N N . ASN A 1 83 ? 1.394 7.296 17.380 1.00 90.06 83 ASN A N 1
ATOM 649 C CA . ASN A 1 83 ? 0.779 8.611 17.521 1.00 90.06 83 ASN A CA 1
ATOM 650 C C . ASN A 1 83 ? -0.737 8.448 17.648 1.00 90.06 83 ASN A C 1
ATOM 652 O O . ASN A 1 83 ? -1.267 7.354 17.443 1.00 90.06 83 ASN A O 1
ATOM 656 N N . ASP A 1 84 ? -1.442 9.530 17.972 1.00 95.75 84 ASP A N 1
ATOM 657 C CA . ASP A 1 84 ? -2.893 9.542 17.824 1.00 95.75 84 ASP A CA 1
ATOM 658 C C . ASP A 1 84 ? -3.291 9.319 16.354 1.00 95.75 84 ASP A C 1
ATOM 660 O O . ASP A 1 84 ? -2.475 9.418 15.426 1.00 95.75 84 ASP A O 1
ATOM 664 N N . ILE A 1 85 ? -4.561 8.988 16.147 1.00 97.31 85 ILE A N 1
ATOM 665 C CA . ILE A 1 85 ? -5.067 8.602 14.834 1.00 97.31 85 ILE A CA 1
ATOM 666 C C . ILE A 1 85 ? -4.891 9.712 13.791 1.00 97.31 85 ILE A C 1
ATOM 668 O O . ILE A 1 85 ? -4.431 9.429 12.688 1.00 97.31 85 ILE A O 1
ATOM 672 N N . MET A 1 86 ? -5.159 10.974 14.140 1.00 98.12 86 MET A N 1
ATOM 673 C CA . MET A 1 86 ? -5.086 12.084 13.185 1.00 98.12 86 MET A CA 1
ATOM 674 C C . MET A 1 86 ? -3.643 12.397 12.804 1.00 98.12 86 MET A C 1
ATOM 676 O O . MET A 1 86 ? -3.343 12.579 11.624 1.00 98.12 86 MET A O 1
ATOM 680 N N . THR A 1 87 ? -2.730 12.376 13.776 1.00 98.06 87 THR A N 1
ATOM 681 C CA . THR A 1 87 ? -1.293 12.484 13.502 1.00 98.06 87 THR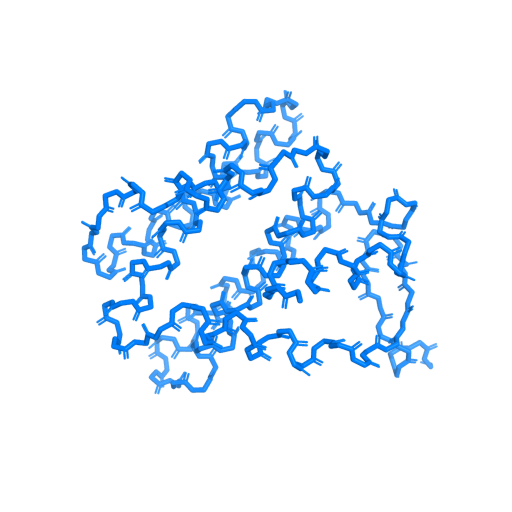 A CA 1
ATOM 682 C C . THR A 1 87 ? -0.800 11.323 12.632 1.00 98.06 87 THR A C 1
ATOM 684 O O . THR A 1 87 ? 0.009 11.527 11.728 1.00 98.06 87 THR A O 1
ATOM 687 N N . SER A 1 88 ? -1.311 10.107 12.849 1.00 98.38 88 SER A N 1
ATOM 688 C CA . SER A 1 88 ? -0.950 8.939 12.034 1.00 98.38 88 SER A CA 1
ATOM 689 C C . SER A 1 88 ? -1.417 9.087 10.581 1.00 98.38 88 SER A C 1
ATOM 691 O O . SER A 1 88 ? -0.632 8.821 9.675 1.00 98.38 88 SER A O 1
ATOM 693 N N . PHE A 1 89 ? -2.633 9.593 10.344 1.00 98.62 89 PHE A N 1
ATOM 694 C CA . PHE A 1 89 ? -3.111 9.943 8.999 1.00 98.62 89 PHE A CA 1
ATOM 695 C C . PHE A 1 89 ? -2.243 11.021 8.335 1.00 98.62 89 PHE A C 1
ATOM 697 O O . PHE A 1 89 ? -1.843 10.870 7.181 1.00 98.62 89 PHE A O 1
ATOM 704 N N . ALA A 1 90 ? -1.904 12.092 9.058 1.00 98.56 90 ALA A N 1
ATOM 705 C CA . ALA A 1 90 ? -1.080 13.176 8.523 1.00 98.56 90 ALA A CA 1
ATOM 706 C C . ALA A 1 90 ? 0.329 12.702 8.121 1.00 98.56 90 ALA A C 1
ATOM 708 O O . ALA A 1 90 ? 0.839 13.069 7.056 1.00 98.56 90 ALA A O 1
ATOM 709 N N . TYR A 1 91 ? 0.955 11.855 8.942 1.00 98.44 91 TYR A N 1
ATOM 710 C CA . TYR A 1 91 ? 2.263 11.293 8.619 1.00 98.44 91 TYR A CA 1
ATOM 711 C C . TYR A 1 91 ? 2.206 10.227 7.530 1.00 98.44 91 TYR A C 1
ATOM 713 O O . TYR A 1 91 ? 3.107 10.204 6.694 1.00 98.44 91 TYR A O 1
ATOM 721 N N . ALA A 1 92 ? 1.155 9.404 7.471 1.00 98.56 92 ALA A N 1
ATOM 722 C CA . ALA A 1 92 ? 0.944 8.494 6.347 1.00 98.56 92 ALA A CA 1
ATOM 723 C C . ALA A 1 92 ? 0.873 9.273 5.023 1.00 98.56 92 ALA A C 1
ATOM 725 O O . ALA A 1 92 ? 1.635 8.983 4.102 1.00 98.56 92 ALA A O 1
ATOM 726 N N . ASN A 1 93 ? 0.072 10.343 4.971 1.00 98.56 93 ASN A N 1
ATOM 727 C CA . ASN A 1 93 ? -0.022 11.210 3.796 1.00 98.56 93 ASN A CA 1
ATOM 728 C C . ASN A 1 93 ? 1.332 11.841 3.424 1.00 98.56 93 ASN A C 1
ATOM 730 O O . ASN A 1 93 ? 1.739 11.816 2.265 1.00 98.56 93 ASN A O 1
ATOM 734 N N . THR A 1 94 ? 2.072 12.346 4.419 1.00 98.50 94 THR A N 1
ATOM 735 C CA . THR A 1 94 ? 3.431 12.878 4.214 1.00 98.50 94 THR A CA 1
ATOM 736 C C . THR A 1 94 ? 4.370 11.828 3.616 1.00 98.50 94 THR A C 1
ATOM 738 O O . THR A 1 94 ? 5.101 12.124 2.674 1.00 98.50 94 THR A O 1
ATOM 741 N N . CYS A 1 95 ? 4.344 10.593 4.126 1.00 98.38 95 CYS A N 1
ATOM 742 C CA . CYS A 1 95 ? 5.177 9.509 3.606 1.00 98.38 95 CYS A CA 1
ATOM 743 C C . CYS A 1 95 ? 4.834 9.186 2.148 1.00 98.38 95 CYS A C 1
ATOM 745 O O . CYS A 1 95 ? 5.744 8.999 1.348 1.00 98.38 95 CYS A O 1
ATOM 747 N N . ILE A 1 96 ? 3.549 9.173 1.784 1.00 98.31 96 ILE A N 1
ATOM 748 C CA . ILE A 1 96 ? 3.102 8.925 0.405 1.00 98.31 96 ILE A CA 1
ATOM 749 C C . ILE A 1 96 ? 3.638 10.006 -0.544 1.00 98.31 96 ILE A C 1
ATOM 751 O O . ILE A 1 96 ? 4.236 9.680 -1.572 1.00 98.31 96 ILE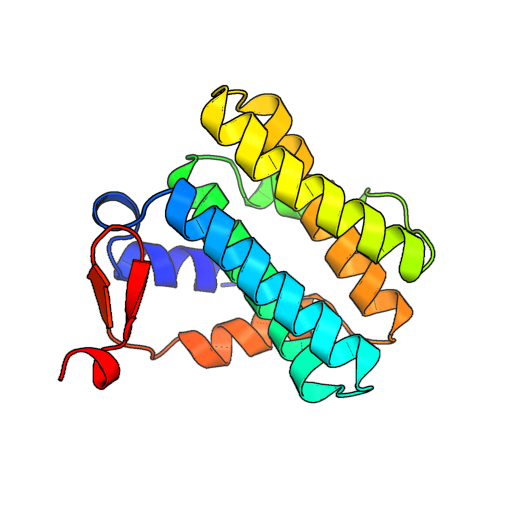 A O 1
ATOM 755 N N . SER A 1 97 ? 3.514 11.287 -0.180 1.00 97.75 97 SER A N 1
ATOM 756 C CA . SER A 1 97 ? 4.069 12.390 -0.979 1.00 97.75 97 SER A CA 1
ATOM 757 C C . SER A 1 97 ? 5.601 12.342 -1.071 1.00 97.75 97 SER A C 1
ATOM 759 O O . SER A 1 97 ? 6.180 12.621 -2.128 1.00 97.75 97 SER A O 1
ATOM 761 N N . ASN A 1 98 ? 6.274 11.950 0.015 1.00 97.62 98 ASN A N 1
ATOM 762 C CA . ASN A 1 98 ? 7.723 11.762 0.027 1.00 97.62 98 ASN A CA 1
ATOM 763 C C . ASN A 1 98 ? 8.146 10.630 -0.908 1.00 97.62 98 ASN A C 1
ATOM 765 O O . ASN A 1 98 ? 9.029 10.852 -1.728 1.00 97.62 98 ASN A O 1
ATOM 769 N N . ILE A 1 99 ? 7.478 9.471 -0.876 1.00 96.69 99 ILE A N 1
ATOM 770 C CA . ILE A 1 99 ? 7.773 8.335 -1.764 1.00 96.69 99 ILE A CA 1
ATOM 771 C C . ILE A 1 99 ? 7.731 8.771 -3.233 1.00 96.69 99 ILE A C 1
ATOM 773 O O . ILE A 1 99 ? 8.650 8.451 -3.990 1.00 96.69 99 ILE A O 1
ATOM 777 N N . GLN A 1 100 ? 6.715 9.546 -3.627 1.00 95.25 100 GLN A N 1
ATOM 778 C CA . GLN A 1 100 ? 6.578 10.079 -4.988 1.00 95.25 100 GLN A CA 1
ATOM 779 C C . GLN A 1 100 ? 7.734 11.025 -5.355 1.00 95.25 100 GLN A C 1
ATOM 781 O O . GLN A 1 100 ? 8.336 10.917 -6.427 1.00 95.25 100 GLN A O 1
ATOM 786 N N . THR A 1 101 ? 8.103 11.924 -4.443 1.00 94.94 101 THR A N 1
ATOM 787 C CA . THR A 1 101 ? 9.190 12.893 -4.658 1.00 94.94 101 THR A CA 1
ATOM 788 C C . THR A 1 101 ? 10.562 12.210 -4.698 1.00 94.94 101 THR A C 1
ATOM 790 O O . THR A 1 101 ? 11.363 12.428 -5.606 1.00 94.94 101 THR A O 1
ATOM 793 N N . GLU A 1 102 ? 10.837 11.324 -3.745 1.00 93.19 102 GLU A N 1
ATOM 794 C CA . GLU A 1 102 ? 12.066 10.530 -3.623 1.00 93.19 102 GLU A CA 1
ATOM 795 C C . GLU A 1 102 ? 12.218 9.539 -4.780 1.00 93.19 102 GLU A C 1
ATOM 797 O O . GLU A 1 102 ? 13.332 9.144 -5.143 1.00 93.19 102 GLU A O 1
ATOM 802 N N . GLN A 1 103 ? 11.106 9.125 -5.390 1.00 89.00 103 GLN A N 1
ATOM 803 C CA . GLN A 1 103 ? 11.113 8.423 -6.662 1.00 89.00 103 GLN A CA 1
ATOM 804 C C . GLN A 1 103 ? 11.676 9.285 -7.782 1.00 89.00 103 GLN A C 1
ATOM 806 O O . GLN A 1 103 ? 12.640 8.874 -8.432 1.00 89.00 103 GLN A O 1
ATOM 811 N N . HIS A 1 104 ? 11.115 10.476 -7.970 1.00 88.31 104 HIS A N 1
ATOM 812 C CA . HIS A 1 104 ? 11.561 11.403 -9.002 1.00 88.31 104 HIS A CA 1
ATOM 813 C C . HIS A 1 104 ? 13.043 11.781 -8.838 1.00 88.31 104 HIS A C 1
ATOM 815 O O . HIS A 1 104 ? 13.804 11.778 -9.805 1.00 88.31 104 HIS A O 1
ATOM 821 N N . LEU A 1 105 ? 13.476 12.010 -7.596 1.00 90.75 105 LEU A N 1
ATOM 822 C CA . LEU A 1 105 ? 14.852 12.380 -7.254 1.00 90.75 105 LEU A CA 1
ATOM 823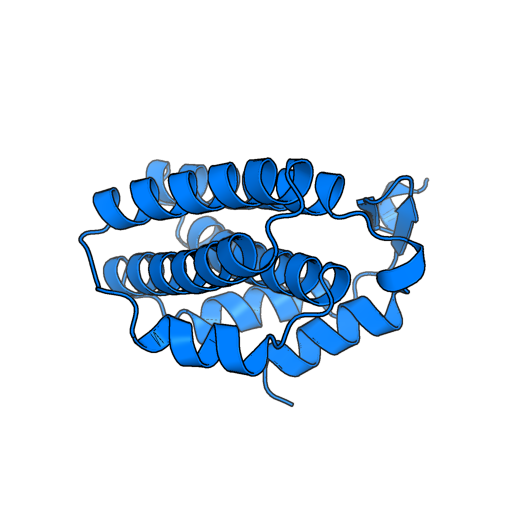 C C . LEU A 1 105 ? 15.824 11.188 -7.153 1.00 90.75 105 LEU A C 1
ATOM 825 O O . LEU A 1 105 ? 17.009 11.392 -6.899 1.00 90.75 105 LEU A O 1
ATOM 829 N N . LYS A 1 106 ? 15.352 9.946 -7.340 1.00 90.44 106 LYS A N 1
ATOM 830 C CA . LYS A 1 106 ? 16.149 8.706 -7.215 1.00 90.44 106 LYS A CA 1
ATOM 831 C C . LYS A 1 106 ? 16.833 8.535 -5.841 1.00 90.44 106 LYS A C 1
ATOM 833 O O . LYS A 1 106 ? 17.902 7.937 -5.739 1.00 90.44 106 LYS A O 1
ATOM 838 N N . LEU A 1 107 ? 16.196 9.006 -4.767 1.00 91.56 107 LEU A N 1
ATOM 839 C CA . LEU A 1 107 ? 16.713 8.964 -3.391 1.00 91.56 107 LEU A CA 1
ATOM 840 C C . LEU A 1 107 ? 16.289 7.669 -2.676 1.00 91.56 107 LEU A C 1
ATOM 842 O O . LEU A 1 107 ? 15.371 7.661 -1.859 1.00 91.56 107 LEU A O 1
ATOM 846 N N . MET A 1 108 ? 16.959 6.557 -2.992 1.00 92.19 108 MET A N 1
ATOM 847 C CA . MET A 1 108 ? 16.576 5.215 -2.522 1.00 92.19 108 MET A CA 1
ATOM 848 C C . MET A 1 108 ? 16.516 5.083 -0.991 1.00 92.19 108 MET A C 1
ATOM 850 O O . MET A 1 108 ? 15.525 4.587 -0.465 1.00 92.19 108 MET A O 1
ATOM 854 N N . THR A 1 109 ? 17.534 5.558 -0.268 1.00 94.62 109 THR A N 1
ATOM 855 C CA . THR A 1 109 ? 17.588 5.458 1.203 1.00 94.62 109 THR A CA 1
ATOM 856 C C . THR A 1 109 ? 16.432 6.192 1.879 1.00 94.62 109 THR A C 1
ATOM 858 O O . THR A 1 109 ? 15.862 5.693 2.847 1.00 94.62 109 THR A O 1
ATOM 861 N N . LEU A 1 110 ? 16.066 7.369 1.361 1.00 95.69 110 LEU A N 1
ATOM 862 C CA . LEU A 1 110 ? 14.930 8.124 1.884 1.00 95.69 110 LEU A CA 1
ATOM 863 C C . LEU A 1 110 ? 13.615 7.402 1.587 1.00 95.69 110 LEU A C 1
ATOM 865 O O . LEU A 1 110 ? 12.798 7.256 2.488 1.00 95.69 110 LEU A O 1
ATOM 869 N N . ARG A 1 111 ? 13.475 6.825 0.386 1.00 94.94 111 ARG A N 1
ATOM 870 C CA . ARG A 1 111 ? 12.291 6.040 0.019 1.00 94.94 111 ARG A CA 1
ATOM 871 C C . ARG A 1 111 ? 12.090 4.822 0.908 1.00 94.94 111 ARG A C 1
ATOM 873 O O . ARG A 1 111 ? 10.970 4.586 1.345 1.00 94.94 111 ARG A O 1
ATOM 880 N N . ILE A 1 112 ? 13.156 4.078 1.212 1.00 96.50 112 ILE A N 1
ATOM 881 C CA . ILE A 1 112 ? 13.102 2.954 2.162 1.00 96.50 112 ILE A CA 1
ATOM 882 C C . ILE A 1 112 ? 12.563 3.446 3.506 1.00 96.50 112 ILE A C 1
ATOM 884 O O . ILE A 1 112 ? 11.607 2.881 4.029 1.00 96.50 112 ILE A O 1
ATOM 888 N N . LYS A 1 113 ? 13.103 4.558 4.021 1.00 97.69 113 LYS A N 1
ATOM 889 C CA . LYS A 1 113 ? 12.631 5.157 5.272 1.00 97.69 113 LYS A CA 1
ATOM 890 C C . LYS A 1 113 ? 11.155 5.565 5.198 1.00 97.69 113 LYS A C 1
ATOM 892 O O . LYS A 1 113 ? 10.414 5.290 6.139 1.00 97.69 113 LYS A O 1
ATOM 897 N N . SER A 1 114 ? 10.719 6.189 4.107 1.00 98.12 114 SER A N 1
ATOM 898 C CA . SER A 1 114 ? 9.325 6.600 3.912 1.00 98.12 114 SER A CA 1
ATOM 899 C C . SER A 1 114 ? 8.372 5.399 3.829 1.00 98.12 114 SER A C 1
ATOM 901 O O . SER A 1 114 ? 7.298 5.444 4.426 1.00 98.12 114 SER A O 1
ATOM 903 N N . LEU A 1 115 ? 8.773 4.295 3.184 1.00 98.31 115 LEU A N 1
ATOM 904 C CA . LEU A 1 115 ? 8.008 3.038 3.160 1.00 98.31 115 LEU A CA 1
ATOM 905 C C . LEU A 1 115 ? 7.894 2.417 4.564 1.00 98.31 115 LEU A C 1
ATOM 907 O O . LEU A 1 115 ? 6.794 2.065 4.993 1.00 98.31 115 LEU A O 1
ATOM 911 N N . THR A 1 116 ? 9.003 2.346 5.310 1.00 98.56 116 THR A N 1
ATOM 912 C CA . THR A 1 116 ? 9.031 1.839 6.694 1.00 98.56 116 THR A CA 1
ATOM 913 C C . THR A 1 116 ? 8.120 2.651 7.614 1.00 98.56 116 THR A C 1
ATOM 915 O O . THR A 1 116 ? 7.328 2.084 8.374 1.00 98.56 116 THR A O 1
ATOM 918 N N . LEU A 1 117 ? 8.201 3.984 7.537 1.00 98.62 117 LEU A N 1
ATOM 919 C CA . LEU A 1 117 ? 7.357 4.886 8.323 1.00 98.62 117 LEU A CA 1
ATOM 920 C C . LEU A 1 117 ? 5.879 4.727 7.965 1.00 98.62 117 LEU A C 1
ATOM 922 O O . LEU A 1 117 ? 5.048 4.646 8.868 1.00 98.62 117 LEU A O 1
ATOM 926 N N . LEU A 1 118 ? 5.551 4.620 6.675 1.00 98.62 118 LEU A N 1
ATOM 927 C CA . LEU A 1 118 ? 4.175 4.456 6.219 1.00 98.62 118 LEU A CA 1
ATOM 928 C C . LEU A 1 118 ? 3.528 3.187 6.789 1.00 98.62 118 LEU A C 1
ATOM 930 O O . LEU A 1 118 ? 2.442 3.279 7.357 1.00 98.62 118 LEU A O 1
ATOM 934 N N . ILE A 1 119 ? 4.204 2.033 6.733 1.00 98.69 119 ILE A N 1
ATOM 935 C CA . ILE A 1 119 ? 3.698 0.793 7.355 1.00 98.69 119 ILE A CA 1
ATOM 936 C C . ILE A 1 119 ? 3.498 0.991 8.862 1.00 98.69 119 ILE A C 1
ATOM 938 O O . ILE A 1 119 ? 2.479 0.582 9.418 1.00 98.69 119 ILE A O 1
ATOM 942 N N . GLY A 1 120 ? 4.442 1.655 9.532 1.00 98.56 120 GLY A N 1
ATOM 943 C CA . GLY A 1 120 ? 4.319 1.977 10.953 1.00 98.56 120 GLY A CA 1
ATOM 944 C C . GLY A 1 120 ? 3.090 2.838 11.268 1.00 98.56 120 GLY A C 1
ATOM 945 O O . GLY A 1 120 ? 2.393 2.595 12.255 1.00 98.56 120 GLY A O 1
ATOM 946 N N . HIS A 1 121 ? 2.772 3.809 10.410 1.00 98.69 121 HIS A N 1
ATOM 947 C CA . HIS A 1 121 ? 1.580 4.643 10.551 1.00 98.69 121 HIS A CA 1
ATOM 948 C C . HIS A 1 121 ? 0.286 3.884 10.243 1.00 98.69 121 HIS A C 1
ATOM 950 O O . HIS A 1 121 ? -0.674 4.052 10.991 1.00 98.69 121 HIS A O 1
ATOM 956 N N . LEU A 1 122 ? 0.264 2.985 9.253 1.00 98.62 122 LEU A N 1
ATOM 957 C CA . LEU A 1 122 ? -0.877 2.089 9.006 1.00 98.62 122 LEU A CA 1
ATOM 958 C C . LEU A 1 122 ? -1.141 1.167 10.206 1.00 98.62 122 LEU A C 1
ATOM 960 O O . LEU A 1 122 ? -2.286 1.030 10.643 1.00 98.62 122 LEU A O 1
ATOM 964 N N . LYS A 1 123 ? -0.087 0.610 10.818 1.00 98.38 123 LYS A N 1
ATOM 965 C CA . LYS A 1 123 ? -0.182 -0.154 12.076 1.00 98.38 123 LYS A CA 1
ATOM 966 C C . LYS A 1 123 ? -0.723 0.699 13.227 1.00 98.38 123 LYS A C 1
ATOM 968 O O . LYS A 1 123 ? -1.538 0.226 14.018 1.00 98.38 123 LYS A O 1
ATOM 973 N N . SER A 1 124 ? -0.298 1.962 13.320 1.00 98.19 124 SER A N 1
ATOM 974 C CA . SER A 1 124 ? -0.800 2.914 14.321 1.00 98.19 124 SER A CA 1
ATOM 975 C C . SER A 1 124 ? -2.290 3.212 14.119 1.00 98.19 124 SER A C 1
ATOM 977 O O . SER A 1 124 ? -3.049 3.130 15.081 1.00 98.19 124 SER A O 1
ATOM 979 N N . ILE A 1 125 ? -2.724 3.473 12.878 1.00 98.56 125 ILE A N 1
ATOM 980 C CA . ILE A 1 125 ? -4.137 3.693 12.517 1.00 98.56 125 ILE A CA 1
ATOM 981 C C . ILE A 1 125 ? -4.977 2.463 12.874 1.00 98.56 125 ILE A C 1
ATOM 983 O O . ILE A 1 125 ? -5.960 2.597 13.600 1.00 98.56 125 ILE A O 1
ATOM 987 N N . SER A 1 126 ? -4.551 1.273 12.435 1.00 98.06 126 SER A N 1
ATOM 988 C CA . SER A 1 126 ? -5.229 -0.003 12.723 1.00 98.06 126 SER A CA 1
ATOM 989 C C . SER A 1 126 ? -5.443 -0.171 14.224 1.00 98.06 126 SER A C 1
ATOM 991 O O . SER A 1 126 ? -6.570 -0.321 14.693 1.00 98.06 126 SER A O 1
ATOM 993 N N . LYS A 1 127 ? -4.366 -0.012 15.005 1.00 97.19 127 LYS A N 1
ATOM 994 C CA . LYS A 1 127 ? -4.417 -0.134 16.461 1.00 97.19 127 LYS A CA 1
ATOM 995 C C . LYS A 1 127 ? -5.340 0.903 17.107 1.00 97.19 127 LYS A C 1
ATOM 997 O O . LYS A 1 127 ? -6.075 0.556 18.029 1.00 97.19 127 LYS A O 1
ATOM 1002 N N . SER A 1 128 ? -5.300 2.163 16.669 1.00 97.50 128 SER A N 1
ATOM 1003 C CA . SER A 1 128 ? -6.173 3.222 17.196 1.00 97.50 128 SER A CA 1
ATOM 1004 C C . SER A 1 128 ? -7.657 2.955 16.945 1.00 97.50 128 SER A C 1
ATOM 1006 O O . SER A 1 128 ? -8.487 3.421 17.722 1.00 97.50 128 SER A O 1
ATOM 1008 N N . LEU A 1 129 ? -7.984 2.203 15.894 1.00 97.56 129 LEU A N 1
ATOM 1009 C CA . LEU A 1 129 ? -9.347 1.799 15.550 1.00 97.56 129 LEU A CA 1
ATOM 1010 C C . LEU A 1 129 ? -9.762 0.451 16.162 1.00 97.56 129 LEU A C 1
ATOM 1012 O O . LEU A 1 129 ? -10.910 0.044 16.008 1.00 97.56 129 LEU A O 1
ATOM 1016 N N . GLY A 1 130 ? -8.860 -0.226 16.878 1.00 97.88 130 GLY A N 1
ATOM 1017 C CA . GLY A 1 130 ? -9.115 -1.548 17.453 1.00 97.88 130 GLY A CA 1
ATOM 1018 C C . GLY A 1 130 ? -9.023 -2.694 16.442 1.00 97.88 130 GLY A C 1
ATOM 1019 O O . GLY A 1 130 ? -9.615 -3.744 16.670 1.00 97.88 130 GLY A O 1
ATOM 1020 N N . TYR A 1 131 ? -8.307 -2.500 15.333 1.00 98.25 131 TYR A N 1
ATOM 1021 C CA . TYR A 1 131 ? -8.073 -3.513 14.304 1.00 98.25 131 TYR A CA 1
ATOM 1022 C C . TYR A 1 131 ? -6.669 -4.104 14.420 1.00 98.25 131 TYR A C 1
ATOM 1024 O O . TYR A 1 131 ? -5.730 -3.431 14.862 1.00 98.25 131 TYR A O 1
ATOM 1032 N N . ASP A 1 132 ? -6.524 -5.345 13.970 1.00 98.25 132 ASP A N 1
ATOM 1033 C CA . ASP A 1 132 ? -5.231 -5.985 13.767 1.00 98.25 132 ASP A CA 1
ATOM 1034 C C . ASP A 1 132 ? -4.732 -5.710 12.338 1.00 98.25 132 ASP A C 1
ATOM 1036 O O . ASP A 1 132 ? -5.478 -5.840 11.363 1.00 98.25 132 ASP A O 1
ATOM 1040 N N . PHE A 1 133 ? -3.487 -5.246 12.210 1.00 98.50 133 PHE A N 1
ATOM 1041 C CA . PHE A 1 133 ? -2.925 -4.866 10.910 1.00 98.50 133 PHE A CA 1
ATOM 1042 C C . PHE A 1 133 ? -2.680 -6.101 10.040 1.00 98.50 133 PHE A C 1
ATOM 1044 O O . PHE A 1 133 ? -2.934 -6.072 8.837 1.00 98.50 133 PHE A O 1
ATOM 1051 N N . GLU A 1 134 ? -2.194 -7.180 10.646 1.00 98.31 134 GLU A N 1
ATOM 1052 C CA . GLU A 1 134 ? -1.911 -8.441 9.981 1.00 98.31 134 GLU A CA 1
ATOM 1053 C C . GLU A 1 134 ? -3.204 -9.087 9.452 1.00 98.31 134 GLU A C 1
ATOM 1055 O O . GLU A 1 134 ? -3.207 -9.590 8.328 1.00 98.31 134 GLU A O 1
ATOM 1060 N N . GLU A 1 135 ? -4.320 -8.985 10.182 1.00 98.50 135 GLU A N 1
ATOM 1061 C CA . GLU A 1 135 ? -5.651 -9.356 9.683 1.00 98.50 135 GLU A CA 1
ATOM 1062 C C . GLU A 1 135 ? -6.086 -8.500 8.486 1.00 98.50 135 GLU A C 1
ATOM 1064 O O . GLU A 1 135 ? -6.523 -9.053 7.478 1.00 98.50 135 GLU A O 1
ATOM 1069 N N . CYS A 1 136 ? -5.940 -7.169 8.553 1.00 98.75 136 CYS A N 1
ATOM 1070 C CA . CYS A 1 136 ? -6.268 -6.281 7.427 1.00 98.75 136 CYS A CA 1
ATOM 1071 C C . CYS A 1 136 ? -5.440 -6.631 6.181 1.00 98.75 136 CYS A C 1
ATOM 1073 O O . CYS A 1 136 ? -5.960 -6.693 5.069 1.00 98.75 136 CYS A O 1
ATOM 1075 N N . PHE A 1 137 ? -4.152 -6.916 6.369 1.00 98.75 137 PHE A N 1
ATOM 1076 C CA . PHE A 1 137 ? -3.259 -7.280 5.278 1.00 98.75 137 PHE A CA 1
ATOM 1077 C C . PHE A 1 137 ? -3.600 -8.649 4.673 1.00 98.75 137 PHE A C 1
ATOM 1079 O O . PHE A 1 137 ? -3.593 -8.804 3.450 1.00 98.75 137 PHE A O 1
ATOM 1086 N N . GLU A 1 138 ? -3.933 -9.647 5.499 1.00 98.69 138 GLU A N 1
ATOM 1087 C CA . GLU A 1 138 ? -4.370 -10.952 4.996 1.00 98.69 138 GLU A CA 1
ATOM 1088 C C . GLU A 1 138 ? -5.716 -10.848 4.272 1.00 98.69 138 GLU A C 1
ATOM 1090 O O . GLU A 1 138 ? -5.877 -11.509 3.249 1.00 98.69 138 GLU A O 1
ATOM 1095 N N . LEU A 1 139 ? -6.649 -10.003 4.730 1.00 98.38 139 LEU A N 1
ATOM 1096 C CA . LEU A 1 139 ? -7.913 -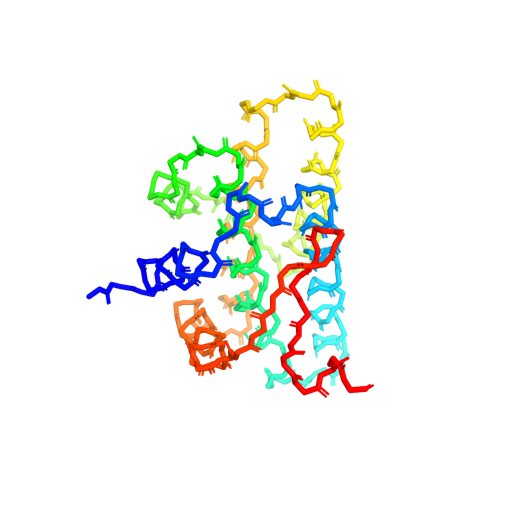9.748 4.030 1.00 98.38 139 LEU A CA 1
ATOM 1097 C C . LEU A 1 139 ? -7.672 -9.241 2.602 1.00 98.38 139 LEU A C 1
ATOM 1099 O O . LEU A 1 139 ? -8.157 -9.870 1.662 1.00 98.38 139 LEU A O 1
ATOM 1103 N N . ALA A 1 140 ? -6.842 -8.209 2.430 1.00 98.56 140 ALA A N 1
ATOM 1104 C CA . ALA A 1 140 ? -6.486 -7.701 1.104 1.00 98.56 140 ALA A CA 1
ATOM 1105 C C . ALA A 1 140 ? -5.810 -8.779 0.237 1.00 98.56 140 ALA A C 1
ATOM 1107 O O . ALA A 1 140 ? -6.133 -8.945 -0.941 1.00 98.56 140 ALA A O 1
ATOM 1108 N N . TYR A 1 141 ? -4.926 -9.605 0.815 1.00 98.69 141 TYR A N 1
ATOM 1109 C CA . TYR A 1 141 ? -4.366 -10.743 0.081 1.00 98.69 141 TYR A CA 1
ATOM 1110 C C . TYR A 1 141 ? -5.453 -11.725 -0.393 1.00 98.69 141 TYR A C 1
ATOM 1112 O O . TYR A 1 141 ? -5.422 -12.172 -1.543 1.00 98.69 141 TYR A O 1
ATOM 1120 N N . GLN A 1 142 ? -6.415 -12.068 0.468 1.00 98.44 142 GLN A N 1
ATOM 1121 C CA . GLN A 1 142 ? -7.507 -12.975 0.110 1.00 98.44 142 GLN A CA 1
ATOM 1122 C C . GLN A 1 142 ? -8.366 -12.423 -1.030 1.00 98.44 142 GLN A C 1
ATOM 1124 O O . GLN A 1 142 ? -8.875 -13.215 -1.824 1.00 98.44 142 GLN A O 1
ATOM 1129 N N . GLU A 1 143 ? -8.483 -11.102 -1.155 1.00 97.25 143 GLU A N 1
ATOM 1130 C CA . GLU A 1 143 ? -9.174 -10.479 -2.279 1.00 97.25 143 GLU A CA 1
ATOM 1131 C C . GLU A 1 143 ? -8.386 -10.534 -3.590 1.00 97.25 143 GLU A C 1
ATOM 1133 O O . GLU A 1 143 ? -8.984 -10.628 -4.668 1.00 97.25 143 GLU A O 1
ATOM 1138 N N . ILE A 1 144 ? -7.051 -10.440 -3.531 1.00 97.31 144 ILE A N 1
ATOM 1139 C CA . ILE A 1 144 ? -6.222 -10.412 -4.741 1.00 97.31 144 ILE A CA 1
ATOM 1140 C C . ILE A 1 144 ? -5.778 -11.789 -5.218 1.00 97.31 144 ILE A C 1
ATOM 1142 O O . ILE A 1 144 ? -5.519 -11.936 -6.409 1.00 97.31 144 ILE A O 1
ATOM 1146 N N . LYS A 1 145 ? -5.678 -12.794 -4.339 1.00 97.31 145 LYS A N 1
ATOM 1147 C CA . LYS A 1 145 ? -4.965 -14.063 -4.600 1.00 97.31 145 LYS A CA 1
ATOM 1148 C C . LYS A 1 145 ? -5.310 -14.720 -5.946 1.00 97.31 145 LYS A C 1
ATOM 1150 O O . LYS A 1 145 ? -4.404 -15.120 -6.678 1.00 97.31 145 LYS A O 1
ATOM 1155 N N . ASP A 1 146 ? -6.591 -14.720 -6.312 1.00 96.50 146 ASP A N 1
ATOM 1156 C CA . ASP A 1 146 ? -7.115 -15.363 -7.522 1.00 96.50 146 ASP A CA 1
ATOM 1157 C C . ASP A 1 146 ? -7.352 -14.368 -8.677 1.00 96.50 146 ASP A C 1
ATOM 1159 O O . ASP A 1 146 ? -7.758 -14.773 -9.767 1.00 96.50 146 ASP A O 1
ATOM 1163 N N . ARG A 1 147 ? -7.079 -13.064 -8.478 1.00 95.50 147 ARG A N 1
ATOM 1164 C CA . ARG A 1 147 ? -7.267 -12.023 -9.504 1.00 95.50 147 ARG A CA 1
ATOM 1165 C C . ARG A 1 147 ? -6.375 -12.309 -10.708 1.00 95.50 147 ARG A C 1
ATOM 1167 O O . ARG A 1 147 ? -5.146 -12.329 -10.597 1.00 95.50 147 ARG A O 1
ATOM 1174 N N . LYS A 1 148 ? -6.994 -12.489 -11.869 1.00 95.38 148 LYS A N 1
ATOM 1175 C CA . LYS A 1 148 ? -6.315 -12.576 -13.165 1.00 95.38 148 LYS A CA 1
ATOM 1176 C C . LYS A 1 148 ? -6.250 -11.199 -13.810 1.00 95.38 148 LYS A C 1
ATOM 1178 O O . LYS A 1 148 ? -7.083 -10.338 -13.533 1.00 95.38 148 LYS A O 1
ATOM 1183 N N . GLY A 1 149 ? -5.250 -10.985 -14.652 1.00 95.12 149 GLY A N 1
ATOM 1184 C CA . GLY A 1 149 ? -5.028 -9.703 -15.304 1.00 95.12 149 GLY A CA 1
ATOM 1185 C C . GLY A 1 149 ? -3.620 -9.584 -15.861 1.00 95.12 149 GLY A C 1
ATOM 1186 O O . GLY A 1 149 ? -2.830 -10.527 -15.797 1.00 95.12 149 GLY A O 1
ATOM 1187 N N . ARG A 1 150 ? -3.312 -8.413 -16.410 1.00 95.31 150 ARG A N 1
ATOM 1188 C CA . ARG A 1 150 ? -1.994 -8.099 -16.970 1.00 95.31 150 ARG A CA 1
ATOM 1189 C C . ARG A 1 150 ? -1.634 -6.643 -16.728 1.00 95.31 150 ARG A C 1
ATOM 1191 O O . ARG A 1 150 ? -2.508 -5.795 -16.563 1.00 95.31 150 ARG A O 1
ATOM 1198 N N . TRP A 1 151 ? -0.343 -6.349 -16.756 1.00 96.31 151 TRP A N 1
ATOM 1199 C CA . TRP A 1 151 ? 0.142 -4.978 -16.702 1.00 96.31 151 TRP A CA 1
ATOM 1200 C C . TRP A 1 151 ? -0.066 -4.269 -18.040 1.00 96.31 151 TRP A C 1
ATOM 1202 O O . TRP A 1 151 ? 0.339 -4.771 -19.087 1.00 96.31 151 TRP A O 1
ATOM 1212 N N . ILE A 1 152 ? -0.679 -3.089 -18.000 1.00 95.38 152 ILE A N 1
ATOM 1213 C CA . ILE A 1 152 ? -0.851 -2.188 -19.141 1.00 95.38 152 ILE A CA 1
ATOM 1214 C C . ILE A 1 152 ? -0.390 -0.802 -18.698 1.00 95.38 152 ILE A C 1
ATOM 1216 O O . ILE A 1 152 ? -0.917 -0.242 -17.740 1.00 95.38 152 ILE A O 1
ATOM 1220 N N . ASP A 1 153 ? 0.626 -0.266 -19.377 1.00 94.69 153 ASP A N 1
ATOM 1221 C CA . ASP A 1 153 ? 1.234 1.036 -19.059 1.00 94.69 153 ASP A CA 1
ATOM 1222 C C . ASP A 1 153 ? 1.597 1.205 -17.564 1.00 94.69 153 ASP A C 1
ATOM 1224 O O . ASP A 1 153 ? 1.392 2.261 -16.966 1.00 94.69 153 ASP A O 1
ATOM 1228 N N . GLY A 1 154 ? 2.135 0.156 -16.930 1.00 93.69 154 GLY A N 1
ATOM 1229 C CA . GLY A 1 154 ? 2.557 0.187 -15.524 1.00 93.69 154 GLY A CA 1
ATOM 1230 C C . GLY A 1 154 ? 1.467 -0.058 -14.485 1.00 93.69 154 GLY A C 1
ATOM 1231 O O . GLY A 1 154 ? 1.796 -0.130 -13.301 1.00 93.69 154 GLY A O 1
ATOM 1232 N N . SER A 1 155 ? 0.209 -0.212 -14.904 1.00 94.56 155 SER A N 1
ATOM 1233 C CA . SER A 1 155 ? -0.931 -0.508 -14.031 1.00 94.56 155 SER A CA 1
ATOM 1234 C C . SER A 1 155 ? -1.434 -1.930 -14.255 1.00 94.56 155 SER A C 1
ATOM 1236 O O . SER A 1 155 ? -1.520 -2.389 -15.392 1.00 94.56 155 SER A O 1
ATOM 1238 N N . PHE A 1 156 ? -1.783 -2.639 -13.181 1.00 96.00 156 PHE A N 1
ATOM 1239 C CA . PHE A 1 156 ? -2.394 -3.961 -13.295 1.00 96.00 156 PHE A CA 1
ATOM 1240 C C . PHE A 1 156 ? -3.868 -3.804 -13.666 1.00 96.00 156 PHE A C 1
ATOM 1242 O O . PHE A 1 156 ? -4.636 -3.221 -12.903 1.00 96.00 156 PHE A O 1
ATOM 1249 N N . VAL A 1 157 ? -4.253 -4.314 -14.832 1.00 95.12 157 VAL A N 1
ATOM 1250 C CA . VAL A 1 157 ? -5.635 -4.305 -15.317 1.00 95.12 157 VAL A CA 1
ATOM 1251 C C . VAL A 1 157 ? -6.200 -5.708 -15.162 1.00 95.12 157 VAL A C 1
ATOM 1253 O O . VAL A 1 157 ? -5.593 -6.679 -15.631 1.00 95.12 157 VAL A O 1
ATOM 1256 N N . LYS A 1 158 ? -7.340 -5.820 -14.475 1.00 94.69 158 LYS A N 1
ATOM 1257 C CA . LYS A 1 158 ? -8.004 -7.103 -14.238 1.00 94.69 158 LYS A CA 1
ATOM 1258 C C . LYS A 1 158 ? -8.503 -7.682 -15.554 1.00 94.69 158 LYS A C 1
ATOM 1260 O O . LYS A 1 158 ? -8.873 -6.945 -16.457 1.00 94.69 158 LYS A O 1
ATOM 1265 N N . GLU A 1 159 ? -8.557 -9.006 -15.641 1.00 94.88 159 GLU A N 1
ATOM 1266 C CA . GLU A 1 159 ? -9.035 -9.706 -16.839 1.00 94.88 159 GLU A CA 1
ATOM 1267 C C . GLU A 1 159 ? -10.465 -9.293 -17.237 1.00 94.88 159 GLU A C 1
ATOM 1269 O O . GLU A 1 159 ? -10.744 -9.136 -18.421 1.00 94.88 159 GLU A O 1
ATOM 1274 N N . GLU A 1 160 ? -11.334 -9.034 -16.255 1.00 92.31 160 GLU A N 1
ATOM 1275 C CA . GLU A 1 160 ? -12.711 -8.551 -16.456 1.00 92.31 160 GLU A CA 1
ATOM 1276 C C . GLU A 1 160 ? -12.803 -7.137 -17.059 1.00 92.31 160 GLU A C 1
ATOM 1278 O O . GLU A 1 160 ? -13.781 -6.836 -17.738 1.00 92.31 160 GLU A O 1
ATOM 1283 N N . ASP A 1 161 ? -11.772 -6.306 -16.878 1.00 91.69 161 ASP A N 1
ATOM 1284 C CA . ASP A 1 161 ? -11.713 -4.922 -17.373 1.00 91.69 161 ASP A CA 1
ATOM 1285 C C . ASP A 1 161 ? -11.042 -4.814 -18.760 1.00 91.69 161 ASP A C 1
ATOM 1287 O O . ASP A 1 161 ? -10.881 -3.719 -19.297 1.00 91.69 161 ASP A O 1
ATOM 1291 N N . LEU A 1 162 ? -10.595 -5.936 -19.344 1.00 85.69 162 LEU A N 1
ATOM 1292 C CA . LEU A 1 162 ? -9.922 -5.979 -20.654 1.00 85.69 162 LEU A CA 1
ATOM 1293 C C . LEU A 1 162 ? -10.884 -6.105 -21.849 1.00 85.69 162 LEU A C 1
ATOM 1295 O O . LEU A 1 162 ? -10.404 -6.206 -22.982 1.00 85.69 162 LEU A O 1
ATOM 1299 N N . ALA A 1 163 ? -12.193 -6.157 -21.590 1.00 70.19 163 ALA A N 1
ATOM 1300 C CA . ALA A 1 163 ? -13.249 -6.394 -22.576 1.00 70.19 163 ALA A CA 1
ATOM 1301 C C . ALA A 1 163 ? -13.668 -5.131 -23.346 1.00 70.19 163 ALA A C 1
ATOM 1303 O O . ALA A 1 163 ? -13.778 -4.051 -22.725 1.00 70.19 163 ALA A O 1
#

Organism: NCBI:txid257758

Secondary structure (DSSP, 8-state):
--HHHHHHHHHHTTTHHHHB-HHHHHHHHHHHHHHHHHHHHTT-HHHHHHHHHHHHHHHHHHHHHTT--HHHHHHHGGGSPP--HHHHHHHHHHHHHHHHHHHHTT-HHHHHHHHHHHHHHHHHHHHHTT--HHHHHHHHHHHHTT--EEEETBEEEEGGGG-